Protein AF-A0A839JDI7-F1 (afdb_monomer_lite)

Foldseek 3Di:
DDDQDPAWDADPVVQWTARPPFGWIAHVVQHTDDTDDPDGGPRDRDD

Secondary structure (DSSP, 8-state):
-----SS-EEETTTTEEE-TTT--EEETTS-EEESS-SS--------

Radius of gyration: 9.47 Å; chains: 1; bounding box: 16×20×25 Å

Sequence (47 aa):
MHAPGRGAALNDAELSWDCPLHGSRFAADGTRLEGPAVEDLALTEEG

pLDDT: mean 84.18, std 14.57, range [44.47, 95.62]

Structure (mmCIF, N/CA/C/O backbone):
data_AF-A0A839JDI7-F1
#
_entry.id   AF-A0A839JDI7-F1
#
loop_
_atom_site.group_PDB
_atom_site.id
_atom_site.type_symbol
_atom_site.label_atom_id
_atom_site.label_alt_id
_atom_site.label_comp_id
_atom_site.label_asym_id
_atom_site.label_entity_id
_atom_site.label_seq_id
_atom_site.pdbx_PDB_ins_code
_atom_site.Cartn_x
_atom_site.Cartn_y
_atom_site.Cartn_z
_atom_site.occupancy
_atom_site.B_iso_or_equiv
_atom_site.auth_seq_id
_atom_site.auth_comp_id
_atom_site.auth_asym_id
_atom_site.auth_atom_id
_atom_site.pdbx_PDB_model_num
ATOM 1 N N . MET A 1 1 ? -4.203 -1.558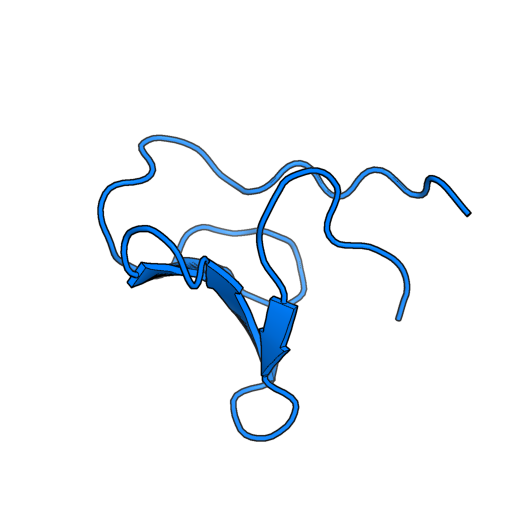 -15.475 1.00 53.44 1 MET A N 1
ATOM 2 C CA . MET A 1 1 ? -3.874 -1.298 -14.062 1.00 53.44 1 MET A CA 1
ATOM 3 C C . MET A 1 1 ? -3.578 0.183 -13.936 1.00 53.44 1 MET A C 1
ATOM 5 O O . MET A 1 1 ? -2.539 0.621 -14.409 1.00 53.44 1 MET A O 1
ATOM 9 N N . HIS A 1 2 ? -4.546 0.948 -13.438 1.00 53.78 2 HIS A N 1
ATOM 10 C CA . HIS A 1 2 ? -4.393 2.361 -13.084 1.00 53.78 2 HIS A CA 1
ATOM 11 C C . HIS A 1 2 ? -4.758 2.538 -11.597 1.00 53.78 2 HIS A C 1
ATOM 13 O O . HIS A 1 2 ? -4.972 1.544 -10.910 1.00 53.78 2 HIS A O 1
ATOM 19 N N . ALA A 1 3 ? -4.625 3.760 -11.093 1.00 56.97 3 ALA A N 1
ATOM 20 C CA . ALA A 1 3 ? -3.587 4.166 -10.143 1.00 56.97 3 ALA A CA 1
ATOM 21 C C . ALA A 1 3 ? -3.669 3.640 -8.690 1.00 56.97 3 ALA A C 1
ATOM 23 O O . ALA A 1 3 ? -4.741 3.306 -8.189 1.00 56.97 3 ALA A O 1
ATOM 24 N N . PRO A 1 4 ? -2.551 3.763 -7.940 1.00 59.00 4 PRO A N 1
ATOM 25 C CA . PRO A 1 4 ? -2.593 4.215 -6.560 1.00 59.00 4 PRO A CA 1
ATOM 26 C C . PRO A 1 4 ? -2.655 5.758 -6.515 1.00 59.00 4 PRO A C 1
ATOM 28 O O . PRO A 1 4 ? -1.691 6.457 -6.840 1.00 59.00 4 PRO A O 1
ATOM 31 N N . GLY A 1 5 ? -3.779 6.313 -6.063 1.00 60.25 5 GLY A N 1
ATOM 32 C CA . GLY A 1 5 ? -3.840 7.678 -5.534 1.00 60.25 5 GLY A CA 1
ATOM 33 C C . GLY A 1 5 ? -3.276 7.722 -4.105 1.00 60.25 5 GLY A C 1
ATOM 34 O O . GLY A 1 5 ? -3.638 6.902 -3.272 1.00 60.25 5 GLY A O 1
ATOM 35 N N . ARG A 1 6 ? -2.372 8.682 -3.841 1.00 64.06 6 ARG A N 1
ATOM 36 C CA . ARG A 1 6 ? -1.523 8.888 -2.637 1.00 64.06 6 ARG A CA 1
ATOM 37 C C . ARG A 1 6 ? -0.641 7.703 -2.199 1.00 64.06 6 ARG A C 1
ATOM 39 O O . ARG A 1 6 ? -0.940 6.968 -1.268 1.00 64.06 6 ARG A O 1
ATOM 46 N N . GLY A 1 7 ? 0.586 7.705 -2.725 1.00 73.38 7 GLY A N 1
ATOM 47 C CA . GLY A 1 7 ? 1.784 7.343 -1.954 1.00 73.38 7 GLY A CA 1
ATOM 48 C C . GLY A 1 7 ? 2.100 5.855 -1.809 1.00 73.38 7 GLY A C 1
ATOM 49 O O . GLY A 1 7 ? 2.943 5.519 -0.979 1.00 73.38 7 GLY A O 1
ATOM 50 N N . ALA A 1 8 ? 1.467 4.987 -2.595 1.00 83.69 8 ALA A N 1
ATOM 51 C CA . ALA A 1 8 ? 1.853 3.587 -2.757 1.00 83.69 8 ALA A CA 1
ATOM 52 C C . ALA A 1 8 ? 2.314 3.329 -4.200 1.00 83.69 8 ALA A C 1
ATOM 54 O O . ALA A 1 8 ? 1.890 4.031 -5.115 1.00 83.69 8 ALA A O 1
ATOM 55 N N . ALA A 1 9 ? 3.210 2.366 -4.401 1.00 88.44 9 ALA A N 1
ATOM 56 C CA . ALA A 1 9 ? 3.752 1.974 -5.701 1.00 88.44 9 ALA A CA 1
ATOM 57 C C . ALA A 1 9 ? 3.388 0.519 -6.012 1.00 88.44 9 ALA A C 1
ATOM 59 O O . ALA A 1 9 ? 3.211 -0.275 -5.091 1.00 88.44 9 ALA A O 1
ATOM 60 N N . LEU A 1 10 ? 3.260 0.173 -7.297 1.00 89.88 10 LEU A N 1
ATOM 61 C CA . LEU A 1 10 ? 2.957 -1.205 -7.683 1.00 89.88 10 LEU A CA 1
ATOM 62 C C . LEU A 1 10 ? 4.169 -2.092 -7.408 1.00 89.88 10 LEU A C 1
ATOM 64 O O . LEU A 1 10 ? 5.284 -1.773 -7.823 1.00 89.88 10 LEU A O 1
ATOM 68 N N . ASN A 1 11 ? 3.923 -3.224 -6.765 1.00 90.31 11 ASN A N 1
ATOM 69 C CA . ASN A 1 11 ? 4.831 -4.349 -6.688 1.00 90.31 11 ASN A CA 1
ATOM 70 C C . ASN A 1 11 ? 4.280 -5.466 -7.583 1.00 90.31 11 ASN A C 1
ATOM 72 O O . ASN A 1 11 ? 3.426 -6.251 -7.174 1.00 90.31 11 ASN A O 1
ATOM 76 N N . ASP A 1 12 ? 4.761 -5.524 -8.827 1.00 90.38 12 ASP A N 1
ATOM 77 C CA . ASP A 1 12 ? 4.292 -6.491 -9.828 1.00 90.38 12 ASP A CA 1
ATOM 78 C C . ASP A 1 12 ? 4.587 -7.951 -9.453 1.00 90.38 12 ASP A C 1
ATOM 80 O O . ASP A 1 12 ? 3.867 -8.855 -9.874 1.00 90.38 12 ASP A O 1
ATOM 84 N N . ALA A 1 13 ? 5.637 -8.198 -8.664 1.00 94.38 13 ALA A N 1
ATOM 85 C CA . ALA A 1 13 ? 6.002 -9.549 -8.244 1.00 94.38 13 ALA A CA 1
ATOM 86 C C . ALA A 1 13 ? 4.998 -10.124 -7.234 1.00 94.38 13 ALA A C 1
ATOM 88 O O . ALA A 1 13 ? 4.754 -11.330 -7.224 1.00 94.38 13 ALA A O 1
ATOM 89 N N . GLU A 1 14 ? 4.417 -9.259 -6.403 1.00 92.56 14 GLU A N 1
ATOM 90 C CA . GLU A 1 14 ? 3.493 -9.637 -5.331 1.00 92.56 14 GLU A CA 1
ATOM 91 C C . GLU A 1 14 ? 2.042 -9.223 -5.606 1.00 92.56 14 GLU A C 1
ATOM 93 O O . GLU A 1 14 ? 1.152 -9.556 -4.827 1.00 92.56 14 GLU A O 1
ATOM 98 N N . LEU A 1 15 ? 1.791 -8.535 -6.727 1.00 91.50 15 LEU A N 1
ATOM 99 C CA . LEU A 1 15 ? 0.488 -7.983 -7.112 1.00 91.5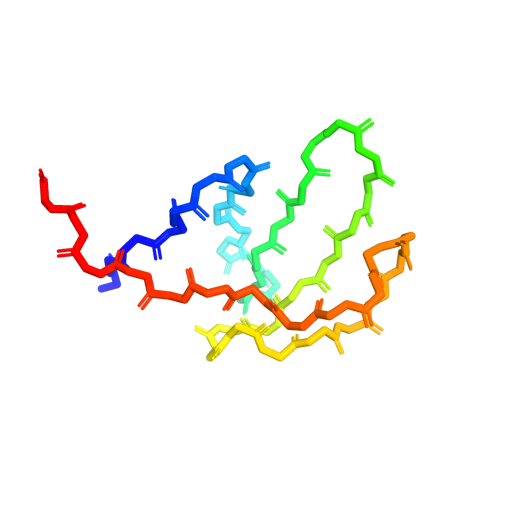0 15 LEU A CA 1
ATOM 100 C C . LEU A 1 15 ? -0.130 -7.118 -5.997 1.00 91.50 15 LEU A C 1
ATOM 102 O O . LEU A 1 15 ? -1.338 -7.169 -5.744 1.00 91.50 15 LEU A O 1
ATOM 106 N N . SER A 1 16 ? 0.718 -6.324 -5.336 1.00 92.88 16 SER A N 1
ATOM 107 C CA . SER A 1 16 ? 0.355 -5.446 -4.222 1.00 92.88 16 SER A CA 1
ATOM 108 C C . SER A 1 16 ? 0.712 -3.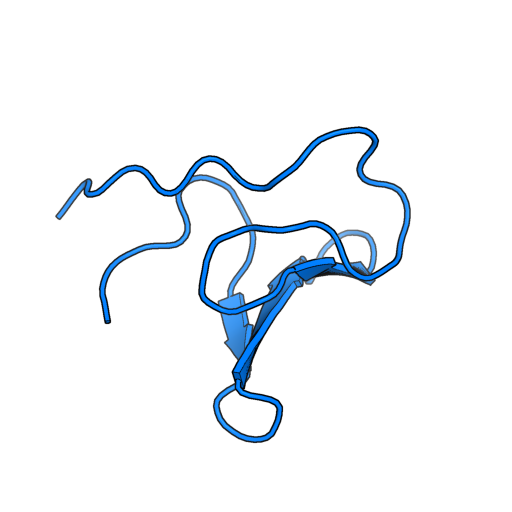989 -4.495 1.00 92.88 16 SER A C 1
ATOM 110 O O . SER A 1 16 ? 1.594 -3.679 -5.295 1.00 92.88 16 SER A O 1
ATOM 112 N N . TRP A 1 17 ? 0.033 -3.079 -3.805 1.00 93.38 17 TRP A N 1
ATOM 113 C CA . TRP A 1 17 ? 0.455 -1.690 -3.683 1.00 93.38 17 TRP A CA 1
ATOM 114 C C . TRP A 1 17 ? 1.235 -1.522 -2.386 1.00 93.38 17 TRP A C 1
ATOM 116 O O . TRP A 1 17 ? 0.693 -1.748 -1.306 1.00 93.38 17 TRP A O 1
ATOM 126 N N . ASP A 1 18 ? 2.480 -1.073 -2.484 1.00 93.88 18 ASP A N 1
ATOM 127 C CA . ASP A 1 18 ? 3.376 -0.943 -1.342 1.00 93.88 18 ASP A CA 1
ATOM 128 C C . ASP A 1 18 ? 3.697 0.536 -1.095 1.00 93.88 18 ASP A C 1
ATOM 130 O O . ASP A 1 18 ? 4.167 1.257 -1.977 1.00 93.88 18 ASP A O 1
ATOM 134 N N . CYS A 1 19 ? 3.437 1.021 0.119 1.00 92.25 19 CYS A N 1
ATOM 135 C CA . CYS A 1 19 ? 3.796 2.370 0.539 1.00 92.25 19 CYS A CA 1
ATOM 136 C C . CYS A 1 19 ? 5.282 2.416 0.932 1.00 92.25 19 CYS A C 1
ATOM 138 O O . CYS A 1 19 ? 5.639 1.902 1.998 1.00 92.25 19 CYS A O 1
ATOM 140 N N . PRO A 1 20 ? 6.154 3.094 0.161 1.00 89.19 20 PRO A N 1
ATOM 141 C CA . PRO A 1 20 ? 7.587 3.121 0.445 1.00 89.19 20 PRO A CA 1
ATOM 142 C C . PRO A 1 20 ? 7.940 3.926 1.704 1.00 89.19 20 PRO A C 1
ATOM 144 O O . PRO A 1 20 ? 9.061 3.831 2.192 1.00 89.19 20 PRO A O 1
ATOM 147 N N . LEU A 1 21 ? 7.013 4.738 2.226 1.00 88.94 21 LEU A N 1
ATOM 148 C CA . LEU A 1 21 ? 7.270 5.614 3.370 1.00 88.94 21 LEU A CA 1
ATOM 149 C C . LEU A 1 21 ? 7.152 4.891 4.718 1.00 88.94 21 LEU A C 1
ATOM 151 O O . LEU A 1 21 ? 7.948 5.136 5.620 1.00 88.94 21 LEU A O 1
ATOM 155 N N . HIS A 1 22 ? 6.143 4.030 4.868 1.00 90.62 22 HIS A N 1
ATOM 156 C CA . HIS A 1 22 ? 5.798 3.428 6.163 1.00 90.62 22 HIS A CA 1
ATOM 157 C C . HIS A 1 22 ? 5.578 1.910 6.093 1.00 90.62 22 HIS A C 1
ATOM 159 O O . HIS A 1 22 ? 5.266 1.300 7.113 1.00 90.62 22 HIS A O 1
ATOM 165 N N . GLY A 1 23 ? 5.702 1.303 4.908 1.00 92.25 23 GLY A N 1
ATOM 166 C CA . GLY A 1 23 ? 5.567 -0.142 4.722 1.00 92.25 23 GLY A CA 1
ATOM 167 C C . GLY A 1 23 ? 4.131 -0.668 4.762 1.00 92.25 23 GLY A C 1
ATOM 168 O O . GLY A 1 23 ? 3.939 -1.867 4.920 1.00 92.25 23 GLY A O 1
ATOM 169 N N . SER A 1 24 ? 3.114 0.192 4.641 1.00 95.19 24 SER A N 1
ATOM 170 C CA . SER A 1 24 ? 1.739 -0.281 4.426 1.00 95.19 24 SER A CA 1
ATOM 171 C C . SER A 1 24 ? 1.636 -0.997 3.086 1.00 95.19 24 SER A C 1
ATOM 173 O O . SER A 1 24 ? 2.156 -0.486 2.093 1.00 95.19 24 SER A O 1
ATOM 175 N N . ARG A 1 25 ? 0.933 -2.128 3.050 1.00 95.62 25 ARG A N 1
ATOM 176 C CA . ARG A 1 25 ? 0.703 -2.898 1.823 1.00 95.62 25 ARG A CA 1
ATOM 177 C C . ARG A 1 25 ? -0.774 -3.148 1.604 1.00 95.62 25 ARG A C 1
ATOM 179 O O . ARG A 1 25 ? -1.520 -3.367 2.562 1.00 95.62 25 ARG A O 1
ATOM 186 N N . PHE A 1 26 ? -1.170 -3.156 0.340 1.00 94.19 26 PHE A N 1
ATOM 187 C CA . PHE A 1 26 ? -2.554 -3.318 -0.082 1.00 94.19 26 PHE A CA 1
ATOM 188 C C . PHE A 1 26 ? -2.646 -4.314 -1.237 1.00 94.19 26 PHE A C 1
ATOM 190 O O . PHE A 1 26 ? -1.733 -4.407 -2.055 1.00 94.19 26 PHE A O 1
ATOM 197 N N . ALA A 1 27 ? -3.744 -5.058 -1.316 1.00 93.75 27 ALA A N 1
ATOM 198 C CA . ALA A 1 27 ? -4.051 -5.897 -2.465 1.00 93.75 27 ALA A CA 1
ATOM 199 C C . ALA A 1 27 ? -4.310 -5.037 -3.711 1.00 93.75 27 ALA A C 1
ATOM 201 O O . ALA A 1 27 ? -4.512 -3.824 -3.620 1.00 93.75 27 ALA A O 1
ATOM 202 N N . ALA A 1 28 ? -4.353 -5.674 -4.883 1.00 90.06 28 ALA A N 1
ATOM 203 C CA . ALA A 1 28 ? -4.633 -4.997 -6.149 1.00 90.06 28 ALA A CA 1
ATOM 204 C C . ALA A 1 28 ? -5.967 -4.220 -6.165 1.00 90.06 28 ALA A C 1
ATOM 206 O O . ALA A 1 28 ? -6.089 -3.259 -6.922 1.00 90.06 28 ALA A O 1
ATOM 207 N N . ASP A 1 29 ? -6.941 -4.606 -5.332 1.00 89.19 29 ASP A N 1
ATOM 208 C CA . ASP A 1 29 ? -8.239 -3.934 -5.164 1.00 89.19 29 ASP A CA 1
ATOM 209 C C . ASP A 1 29 ? -8.247 -2.837 -4.079 1.00 89.19 29 ASP A C 1
ATOM 211 O O . ASP A 1 29 ? -9.289 -2.246 -3.809 1.00 89.19 29 ASP A O 1
ATOM 215 N N . GLY A 1 30 ? -7.089 -2.538 -3.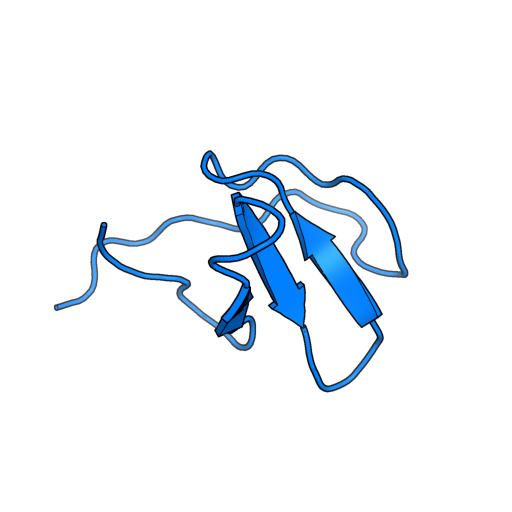480 1.00 91.12 30 GLY A N 1
ATOM 216 C CA . GLY A 1 30 ? -6.923 -1.519 -2.444 1.00 91.12 30 GLY A CA 1
ATOM 217 C C . GLY A 1 30 ? -7.124 -2.026 -1.013 1.00 91.12 30 GLY A C 1
ATOM 218 O O . GLY A 1 30 ? -6.836 -1.285 -0.074 1.00 91.12 30 GLY A O 1
ATOM 219 N N . THR A 1 31 ? -7.535 -3.284 -0.816 1.00 93.81 31 THR A N 1
ATOM 220 C CA . THR A 1 31 ? -7.725 -3.869 0.523 1.00 93.81 31 THR A CA 1
ATOM 221 C C . THR A 1 31 ? -6.426 -3.863 1.325 1.00 93.81 31 THR A C 1
ATOM 223 O O . THR A 1 31 ? -5.393 -4.322 0.832 1.00 93.81 31 THR A O 1
ATOM 226 N N . ARG A 1 32 ? -6.451 -3.404 2.582 1.00 94.69 32 ARG A N 1
ATOM 227 C CA . ARG A 1 32 ? -5.271 -3.419 3.457 1.00 94.69 32 ARG A CA 1
ATOM 228 C C . ARG A 1 32 ? -4.825 -4.848 3.766 1.00 94.69 32 ARG A C 1
ATOM 230 O O . ARG A 1 32 ? -5.589 -5.649 4.298 1.00 94.69 32 ARG A O 1
ATOM 237 N N . LEU A 1 33 ? -3.546 -5.126 3.523 1.00 95.38 33 LEU A N 1
ATOM 238 C CA . LEU A 1 33 ? -2.902 -6.392 3.873 1.00 95.38 33 LEU A CA 1
ATOM 239 C C . LEU A 1 33 ? -2.125 -6.272 5.186 1.00 95.38 33 LEU A C 1
ATOM 241 O O . LEU A 1 33 ? -2.374 -7.019 6.130 1.00 95.38 33 LEU A O 1
ATOM 245 N N . GLU A 1 34 ? -1.205 -5.308 5.270 1.00 95.38 34 GLU A N 1
ATOM 246 C CA . GLU A 1 34 ? -0.337 -5.122 6.438 1.00 95.38 34 GLU A CA 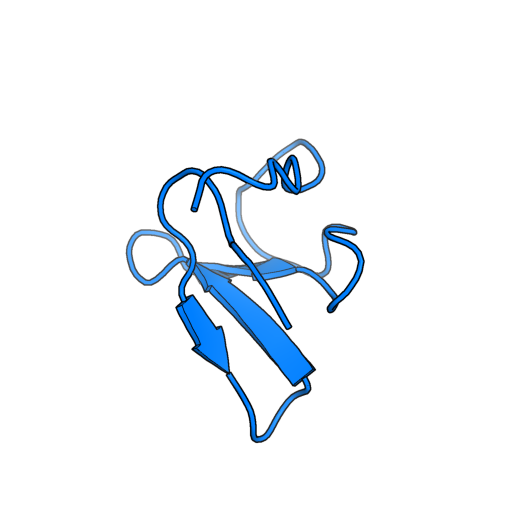1
ATOM 247 C C . GLU A 1 34 ? 0.167 -3.677 6.594 1.00 95.38 34 GLU A C 1
ATOM 249 O O . GLU A 1 34 ? -0.085 -2.804 5.761 1.00 95.38 34 GLU A O 1
ATOM 254 N N . GLY A 1 35 ? 0.883 -3.430 7.694 1.00 93.06 35 GLY A N 1
ATOM 255 C CA . GLY A 1 35 ? 1.504 -2.147 8.013 1.00 93.06 35 GLY A CA 1
ATOM 256 C C . GLY A 1 35 ? 0.596 -1.168 8.776 1.00 93.06 35 GLY A C 1
ATOM 257 O O . GLY A 1 35 ? -0.424 -1.566 9.345 1.00 93.06 35 GLY A O 1
ATOM 258 N N . PRO A 1 36 ? 0.997 0.112 8.872 1.00 95.06 36 PRO A N 1
ATOM 259 C CA . PRO A 1 36 ? 0.397 1.080 9.796 1.00 95.06 36 PRO A CA 1
ATOM 260 C C . PRO A 1 36 ? -0.876 1.787 9.302 1.00 95.06 36 PRO A C 1
ATOM 262 O O . PRO A 1 36 ? -1.505 2.481 10.096 1.00 95.06 36 PRO A O 1
ATOM 265 N N . ALA A 1 37 ? -1.268 1.655 8.028 1.00 92.94 37 ALA A N 1
ATOM 266 C CA . ALA A 1 37 ? -2.512 2.258 7.523 1.00 92.94 37 ALA A CA 1
ATOM 267 C C . ALA A 1 37 ? -3.723 1.741 8.310 1.00 92.94 37 ALA A C 1
ATOM 269 O O . ALA A 1 37 ? -3.775 0.560 8.585 1.00 92.94 37 ALA A O 1
ATOM 270 N N . VAL A 1 38 ? -4.704 2.556 8.679 1.00 94.44 38 VAL A N 1
ATOM 271 C CA . VAL A 1 38 ? -5.877 2.071 9.447 1.00 94.44 38 VAL A CA 1
ATOM 272 C C . VAL A 1 38 ? -7.123 1.870 8.584 1.00 94.44 38 VAL A C 1
ATOM 274 O O . VAL A 1 38 ? -8.153 1.431 9.082 1.00 94.44 38 VAL A O 1
ATOM 277 N N . GLU A 1 39 ? -7.001 2.158 7.291 1.00 93.50 39 GLU A N 1
ATOM 278 C CA . GLU A 1 39 ? -8.056 2.101 6.282 1.00 93.50 39 GLU A CA 1
ATOM 279 C C . GLU A 1 39 ? -7.491 1.500 4.986 1.00 93.50 39 GLU A C 1
ATOM 281 O O . GLU A 1 39 ? -6.268 1.421 4.813 1.00 93.50 39 GLU A O 1
ATOM 286 N N . ASP A 1 40 ? -8.387 1.083 4.094 1.00 93.25 40 AS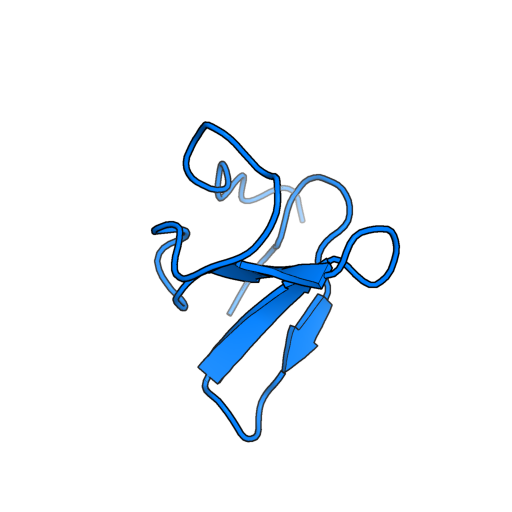P A N 1
ATOM 287 C CA . ASP A 1 40 ? -8.050 0.604 2.752 1.00 93.25 40 ASP A CA 1
ATOM 288 C C . ASP A 1 40 ? -7.557 1.750 1.850 1.00 93.25 40 ASP A C 1
ATOM 290 O O . ASP A 1 40 ? -7.856 2.929 2.071 1.00 93.25 40 ASP A O 1
ATOM 294 N N . LEU A 1 41 ? -6.786 1.408 0.815 1.00 89.81 41 LEU A N 1
ATOM 295 C CA . LEU A 1 41 ? -6.294 2.367 -0.168 1.00 89.81 41 LEU A CA 1
ATOM 296 C C . LEU A 1 41 ? -7.430 2.766 -1.115 1.00 89.81 41 LEU A C 1
ATOM 298 O O . LEU A 1 41 ? -7.968 1.939 -1.849 1.00 89.81 41 LEU A O 1
ATOM 302 N N . ALA A 1 42 ? -7.755 4.057 -1.143 1.00 87.62 42 ALA A N 1
ATOM 303 C CA . ALA A 1 42 ? -8.701 4.598 -2.107 1.00 87.62 42 ALA A CA 1
ATOM 304 C C . ALA A 1 42 ? -8.107 4.535 -3.524 1.00 87.62 42 ALA A C 1
ATOM 306 O O . ALA A 1 42 ? -7.227 5.321 -3.883 1.00 87.62 42 ALA A O 1
ATOM 307 N N . LEU A 1 43 ? -8.610 3.606 -4.336 1.00 82.69 43 LEU A N 1
ATOM 308 C CA . LEU A 1 43 ? -8.278 3.510 -5.753 1.00 82.69 43 LEU A CA 1
ATOM 309 C C . LEU A 1 43 ? -9.030 4.600 -6.520 1.00 82.69 43 LEU A C 1
ATOM 311 O O . LEU A 1 43 ? -10.149 4.411 -6.993 1.00 82.69 43 LEU A O 1
ATOM 315 N N . THR A 1 44 ? -8.442 5.790 -6.582 1.00 72.00 44 THR A N 1
ATOM 316 C CA . THR A 1 44 ? -8.930 6.857 -7.454 1.00 72.00 44 THR A CA 1
ATOM 317 C C . THR A 1 44 ? -8.273 6.722 -8.820 1.00 72.00 44 THR A C 1
ATOM 319 O O . THR A 1 44 ? -7.051 6.800 -8.932 1.00 72.00 44 THR A O 1
ATOM 322 N N . GLU A 1 45 ? -9.090 6.573 -9.857 1.00 58.81 45 GLU A N 1
ATOM 323 C CA . GLU A 1 45 ? -8.665 6.604 -11.257 1.00 58.81 45 GLU A CA 1
ATOM 324 C C . GLU A 1 45 ? -8.358 8.060 -11.671 1.00 58.81 45 GLU A C 1
ATOM 326 O O . GLU A 1 45 ? -9.089 8.660 -12.457 1.00 58.81 45 GLU A O 1
ATOM 331 N N . GLU A 1 46 ? -7.322 8.678 -11.100 1.00 55.22 46 GLU A N 1
ATOM 332 C CA . GLU A 1 46 ? -6.777 9.927 -11.645 1.00 55.22 46 GLU A CA 1
ATOM 333 C C . GLU A 1 46 ? -5.667 9.564 -12.640 1.00 55.22 46 GLU A C 1
ATOM 335 O O . GLU A 1 46 ? -4.655 8.966 -12.265 1.00 55.22 46 GLU A O 1
ATOM 340 N N . GLY A 1 47 ? -5.933 9.837 -13.922 1.00 44.47 47 GLY A N 1
ATOM 341 C CA . GLY A 1 47 ? -5.023 9.608 -15.049 1.00 44.47 47 GLY A CA 1
ATOM 342 C C . GLY A 1 47 ? -3.934 10.662 -15.183 1.00 44.47 47 GLY A C 1
ATOM 343 O O . GLY A 1 47 ? -4.183 11.829 -14.806 1.00 44.47 47 GLY A O 1
#